Protein AF-A0A7G8IMW0-F1 (afdb_monomer_lite)

Radius of gyration: 9.81 Å; chains: 1; bounding box: 18×23×22 Å

Foldseek 3Di:
DVLVVVLVVVLVVDVVLVVQCVVCVPVLQSNQVSSVVVVRHDHSVVVVVVVVVPD

pLDDT: mean 91.24, std 5.31, range [66.12, 95.56]

Sequence (55 aa):
MKQLESFLARANGNDDIRREVERCGGDTACVAKVGLRHGHKFSAANYTRWQREHG

Secondary structure (DSSP, 8-state):
-HHHHHHHHHHHT-HHHHHHHHHTTT-HHHHHHHHHHTT----HHHHHHHHHHH-

Structure (mmCIF, N/CA/C/O backbone):
data_AF-A0A7G8IMW0-F1
#
_entry.id   AF-A0A7G8IMW0-F1
#
loop_
_atom_site.group_PDB
_atom_site.id
_atom_site.type_symbol
_atom_site.label_atom_id
_atom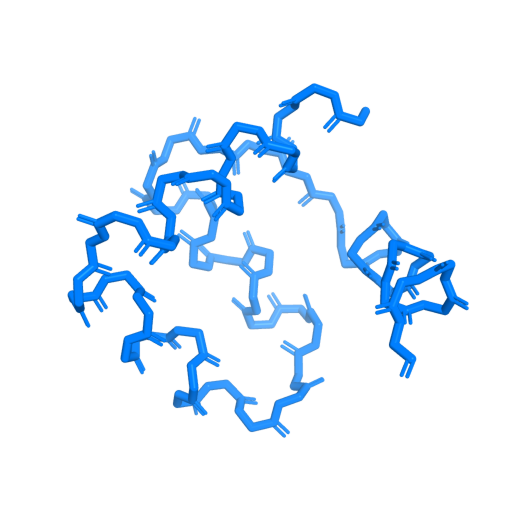_site.label_alt_id
_atom_site.label_comp_id
_atom_site.label_asym_id
_atom_site.label_entity_id
_atom_site.label_seq_id
_atom_site.pdbx_PDB_ins_code
_atom_site.Cartn_x
_atom_site.Cartn_y
_atom_site.Cartn_z
_atom_site.occupancy
_atom_site.B_iso_or_equiv
_atom_site.auth_seq_id
_atom_site.auth_comp_id
_atom_site.auth_asym_id
_atom_site.auth_atom_id
_atom_site.pdbx_PDB_model_num
ATOM 1 N N . MET A 1 1 ? -6.322 10.759 -6.646 1.00 66.12 1 MET A N 1
ATOM 2 C CA . MET A 1 1 ? -7.080 9.906 -5.708 1.00 66.12 1 MET A CA 1
ATOM 3 C C . MET A 1 1 ? -7.680 8.681 -6.388 1.00 66.12 1 MET A C 1
ATOM 5 O O . MET A 1 1 ? -7.364 7.601 -5.922 1.00 66.12 1 MET A O 1
ATOM 9 N N . LYS A 1 2 ? -8.354 8.799 -7.547 1.00 83.19 2 LYS A N 1
ATOM 10 C CA . LYS A 1 2 ? -8.969 7.655 -8.266 1.00 83.19 2 LYS A CA 1
ATOM 11 C C . LYS A 1 2 ? -8.139 6.361 -8.340 1.00 83.19 2 LYS A C 1
ATOM 13 O O . LYS A 1 2 ? -8.675 5.292 -8.112 1.00 83.19 2 LYS A O 1
ATOM 18 N N . GLN A 1 3 ? -6.834 6.438 -8.618 1.00 90.75 3 GLN A N 1
ATOM 19 C CA . GLN A 1 3 ? -5.962 5.251 -8.682 1.00 90.75 3 GLN A CA 1
ATOM 20 C C . GLN A 1 3 ? -5.804 4.535 -7.333 1.00 90.75 3 GLN A C 1
ATOM 22 O O . GLN A 1 3 ? -5.797 3.309 -7.294 1.00 90.75 3 GLN A O 1
ATOM 27 N N . LEU A 1 4 ? -5.697 5.298 -6.242 1.00 90.69 4 LEU A N 1
ATOM 28 C CA . LEU A 1 4 ? -5.634 4.757 -4.889 1.00 90.69 4 LEU A CA 1
ATOM 29 C C . LEU A 1 4 ? -6.984 4.154 -4.486 1.00 90.69 4 LEU A C 1
ATOM 31 O O . LEU A 1 4 ? -7.028 3.041 -3.985 1.00 90.69 4 LEU A O 1
ATOM 35 N N . GLU A 1 5 ? -8.083 4.855 -4.751 1.00 90.69 5 GLU A N 1
ATOM 36 C CA . GLU A 1 5 ? -9.431 4.377 -4.417 1.00 90.69 5 GLU A CA 1
ATOM 37 C C . GLU A 1 5 ? -9.777 3.097 -5.185 1.00 90.69 5 GLU A C 1
ATOM 39 O O . GLU A 1 5 ? -10.259 2.133 -4.597 1.00 90.69 5 GLU A O 1
ATOM 44 N N . SER A 1 6 ? -9.447 3.036 -6.480 1.00 93.06 6 SER A N 1
ATOM 45 C CA . SER A 1 6 ? -9.575 1.813 -7.277 1.00 93.06 6 SER A CA 1
ATOM 46 C C . SER A 1 6 ? -8.707 0.675 -6.742 1.00 93.06 6 SER A C 1
ATOM 48 O O . SER A 1 6 ? -9.167 -0.464 -6.709 1.00 93.06 6 SER A O 1
ATOM 50 N N . PHE A 1 7 ? -7.477 0.964 -6.306 1.00 93.88 7 PHE A N 1
ATOM 51 C CA . PHE A 1 7 ? -6.610 -0.038 -5.688 1.00 93.88 7 PHE A CA 1
ATOM 52 C C . PHE A 1 7 ? 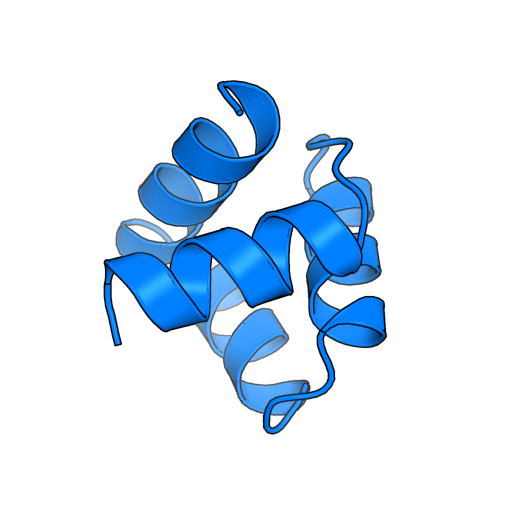-7.208 -0.583 -4.391 1.00 93.88 7 PHE A C 1
ATOM 54 O O . PHE A 1 7 ? -7.260 -1.793 -4.215 1.00 93.88 7 PHE A O 1
ATOM 61 N N . LEU A 1 8 ? -7.699 0.288 -3.508 1.00 91.31 8 LEU A N 1
ATOM 62 C CA . LEU A 1 8 ? -8.289 -0.107 -2.229 1.00 91.31 8 LEU A CA 1
ATOM 63 C C . LEU A 1 8 ? -9.597 -0.879 -2.413 1.00 91.31 8 LEU A C 1
ATOM 65 O O . LEU A 1 8 ? -9.801 -1.896 -1.755 1.00 91.31 8 LEU A O 1
ATOM 69 N N . ALA A 1 9 ? -10.444 -0.465 -3.360 1.00 92.62 9 ALA A N 1
ATOM 70 C CA . ALA A 1 9 ? -11.637 -1.220 -3.736 1.00 92.62 9 ALA A CA 1
ATOM 71 C C . ALA A 1 9 ? -11.274 -2.625 -4.243 1.00 92.62 9 ALA A C 1
ATOM 73 O O . ALA A 1 9 ? -11.918 -3.608 -3.878 1.00 92.62 9 ALA A O 1
ATOM 74 N N . ARG A 1 10 ? -10.203 -2.733 -5.040 1.00 91.88 10 ARG A N 1
ATOM 75 C CA . ARG A 1 10 ? -9.699 -4.018 -5.530 1.00 91.88 10 ARG A CA 1
ATOM 76 C C . ARG A 1 10 ? -9.077 -4.863 -4.418 1.00 91.88 10 ARG A C 1
ATOM 78 O O . ARG A 1 10 ? -9.322 -6.061 -4.387 1.00 91.88 10 ARG A O 1
ATOM 85 N N . ALA A 1 11 ? -8.324 -4.255 -3.503 1.00 91.44 11 ALA A N 1
ATOM 86 C CA . ALA A 1 11 ? -7.742 -4.924 -2.343 1.00 91.44 11 ALA A CA 1
ATOM 87 C C . ALA A 1 11 ? -8.823 -5.472 -1.399 1.00 91.44 11 ALA A C 1
ATOM 89 O O . ALA A 1 11 ? -8.669 -6.564 -0.868 1.00 91.44 11 ALA A O 1
ATOM 90 N N . ASN A 1 12 ? -9.945 -4.764 -1.244 1.00 89.38 12 ASN A N 1
ATOM 91 C CA . ASN A 1 12 ? -11.072 -5.231 -0.435 1.00 89.38 12 ASN A CA 1
ATOM 92 C C . ASN A 1 12 ? -11.759 -6.477 -1.028 1.00 89.38 12 ASN A C 1
ATOM 94 O O . ASN A 1 12 ? -12.255 -7.321 -0.291 1.00 89.38 12 ASN A O 1
ATOM 98 N N . GLY A 1 13 ? -11.782 -6.606 -2.358 1.00 91.62 13 GLY A N 1
ATOM 99 C CA . GLY A 1 13 ? -12.364 -7.756 -3.060 1.00 91.62 13 GLY A CA 1
ATOM 100 C C . GLY A 1 13 ? -11.371 -8.863 -3.432 1.00 91.62 13 GLY A C 1
ATOM 101 O O . GLY A 1 13 ? -11.767 -9.816 -4.101 1.00 91.62 13 GLY A O 1
ATOM 102 N N . ASN A 1 14 ? -10.087 -8.737 -3.077 1.00 94.06 14 ASN A N 1
ATOM 103 C CA . ASN A 1 14 ? -9.039 -9.675 -3.478 1.00 94.06 14 ASN A CA 1
ATOM 104 C C . ASN A 1 14 ? -8.081 -9.976 -2.314 1.00 94.06 14 ASN A C 1
ATOM 106 O O . ASN A 1 14 ? -7.256 -9.144 -1.930 1.00 94.06 14 ASN A O 1
ATOM 110 N N . ASP A 1 15 ? -8.157 -11.206 -1.804 1.00 93.94 15 ASP A N 1
ATOM 111 C CA . ASP A 1 15 ? -7.384 -11.662 -0.644 1.00 93.94 15 ASP A CA 1
ATOM 112 C C . ASP A 1 15 ? -5.869 -11.712 -0.862 1.00 93.94 1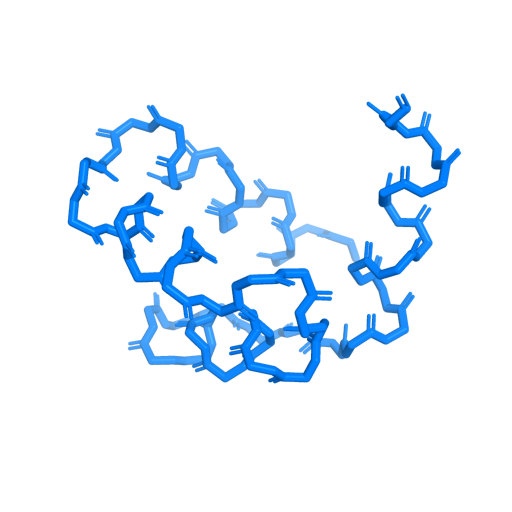5 ASP A C 1
ATOM 114 O O . ASP A 1 15 ? -5.110 -11.618 0.106 1.00 93.94 15 ASP A O 1
ATOM 118 N N . ASP A 1 16 ? -5.406 -11.854 -2.104 1.00 93.69 16 ASP A N 1
ATOM 119 C CA . ASP A 1 16 ? -3.975 -11.858 -2.412 1.00 93.69 16 ASP A CA 1
ATOM 120 C C . ASP A 1 16 ? -3.402 -10.445 -2.306 1.00 93.69 16 ASP A C 1
ATOM 122 O O . ASP A 1 16 ? -2.397 -10.229 -1.624 1.00 93.69 16 ASP A O 1
ATOM 126 N N . ILE A 1 17 ? -4.099 -9.460 -2.885 1.00 93.38 17 ILE A N 1
ATOM 127 C CA . ILE A 1 17 ? -3.726 -8.044 -2.768 1.00 93.38 17 ILE A CA 1
ATOM 128 C C . ILE A 1 17 ? -3.801 -7.603 -1.305 1.00 93.38 17 ILE A C 1
ATOM 130 O O . ILE A 1 17 ? -2.886 -6.941 -0.813 1.00 93.38 17 ILE A O 1
ATOM 134 N N . ARG A 1 18 ? -4.860 -8.003 -0.590 1.00 93.62 18 ARG A N 1
ATOM 135 C CA . ARG A 1 18 ? -5.015 -7.721 0.841 1.00 93.62 18 ARG A CA 1
ATOM 136 C C . ARG A 1 18 ? -3.838 -8.257 1.651 1.00 93.62 18 ARG A C 1
ATOM 138 O O . ARG A 1 18 ? -3.228 -7.494 2.396 1.00 93.62 18 ARG A O 1
ATOM 145 N N . ARG A 1 19 ? -3.444 -9.518 1.442 1.00 94.81 19 ARG A N 1
ATOM 146 C CA . ARG A 1 19 ? -2.273 -10.106 2.113 1.00 94.81 19 ARG A CA 1
ATOM 147 C C . ARG A 1 19 ? -0.968 -9.398 1.768 1.00 94.81 19 ARG A C 1
ATOM 149 O O . ARG A 1 19 ? -0.115 -9.265 2.641 1.00 94.81 19 ARG A O 1
ATOM 156 N N . GLU A 1 20 ? -0.776 -8.945 0.531 1.00 94.69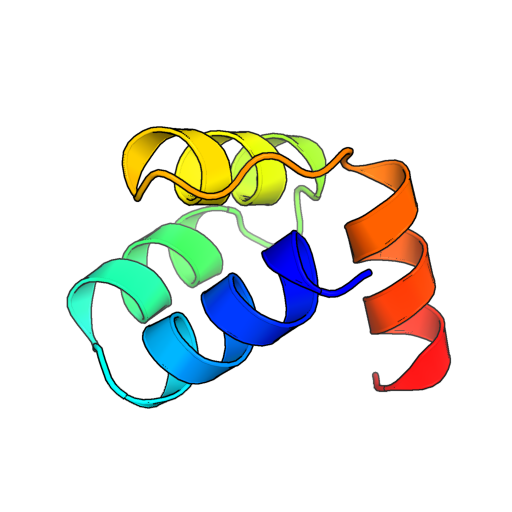 20 GLU A N 1
ATOM 157 C CA . GLU A 1 20 ? 0.406 -8.149 0.174 1.00 94.69 20 GLU A CA 1
ATOM 158 C C . GLU A 1 20 ? 0.453 -6.812 0.925 1.00 94.69 20 GLU A C 1
ATOM 160 O O . GLU A 1 20 ? 1.514 -6.424 1.412 1.00 94.69 20 GLU A O 1
ATOM 165 N N . VAL A 1 21 ? -0.688 -6.131 1.062 1.00 92.50 21 VAL A N 1
ATOM 166 C CA . VAL A 1 21 ? -0.798 -4.881 1.831 1.00 92.50 21 VAL A CA 1
ATOM 167 C C . VAL A 1 21 ? -0.575 -5.128 3.326 1.00 92.50 21 VAL A C 1
ATOM 169 O O . VAL A 1 21 ? 0.157 -4.373 3.962 1.00 92.50 21 VAL A O 1
ATOM 172 N N . GLU A 1 22 ? -1.132 -6.200 3.891 1.00 92.31 22 GLU A N 1
ATOM 173 C CA . GLU A 1 22 ? -0.925 -6.580 5.298 1.00 92.31 22 GLU A CA 1
ATOM 174 C C . GLU A 1 22 ? 0.548 -6.891 5.599 1.00 92.31 22 GLU A C 1
ATOM 176 O O . GLU A 1 22 ? 1.079 -6.461 6.624 1.00 92.31 22 GLU A O 1
ATOM 181 N N . ARG A 1 23 ? 1.254 -7.554 4.670 1.00 95.12 23 ARG A N 1
ATOM 182 C CA . ARG A 1 23 ? 2.703 -7.807 4.778 1.00 95.12 23 ARG A CA 1
ATOM 183 C C . ARG A 1 23 ? 3.539 -6.531 4.822 1.00 95.12 23 ARG A C 1
ATOM 185 O O . ARG A 1 23 ? 4.661 -6.579 5.317 1.00 95.12 23 ARG A O 1
ATOM 192 N N . CYS A 1 24 ? 3.022 -5.406 4.328 1.00 92.56 24 CYS A N 1
ATOM 193 C CA . CYS A 1 24 ? 3.711 -4.124 4.440 1.00 92.56 24 CYS A CA 1
ATOM 194 C C . CYS A 1 24 ? 3.728 -3.576 5.875 1.00 92.56 24 CYS A C 1
ATOM 196 O O . CYS A 1 24 ? 4.489 -2.651 6.139 1.00 92.56 24 CYS A O 1
ATOM 198 N N . GLY A 1 25 ? 2.905 -4.090 6.800 1.00 89.06 25 GLY A N 1
ATOM 199 C CA . GLY A 1 25 ? 2.972 -3.713 8.218 1.00 89.06 25 GLY A CA 1
ATOM 200 C C . GLY A 1 25 ? 2.814 -2.210 8.487 1.00 89.06 25 GLY A C 1
ATOM 201 O O . GLY A 1 25 ? 3.416 -1.686 9.417 1.00 89.06 25 GLY A O 1
ATOM 202 N N . GLY A 1 26 ? 2.054 -1.498 7.649 1.00 85.06 26 GLY A N 1
ATOM 203 C CA . GLY A 1 26 ? 1.877 -0.044 7.749 1.00 85.06 26 GLY A CA 1
ATOM 204 C C . GLY A 1 26 ? 2.915 0.803 6.998 1.00 85.06 26 GLY A C 1
ATOM 205 O O . GLY A 1 26 ? 2.772 2.024 6.958 1.00 85.06 26 GLY A O 1
ATOM 206 N N . ASP A 1 27 ? 3.913 0.201 6.339 1.00 93.62 27 ASP A N 1
ATOM 207 C CA . ASP A 1 27 ? 4.819 0.928 5.443 1.00 93.62 27 ASP A CA 1
ATOM 208 C C . ASP A 1 27 ? 4.070 1.421 4.192 1.00 93.62 27 ASP A C 1
ATOM 210 O O . ASP A 1 27 ? 3.790 0.688 3.240 1.00 93.62 27 ASP A O 1
ATOM 214 N N . THR A 1 28 ? 3.781 2.719 4.178 1.00 92.44 28 THR A N 1
ATOM 215 C CA . THR A 1 28 ? 3.056 3.389 3.092 1.00 92.44 28 THR A CA 1
ATOM 216 C C . THR A 1 28 ? 3.800 3.386 1.750 1.00 92.44 28 THR A C 1
ATOM 218 O O . THR A 1 28 ? 3.160 3.408 0.694 1.00 92.44 28 THR A O 1
ATOM 221 N N . ALA A 1 29 ? 5.135 3.306 1.752 1.00 94.06 29 ALA A N 1
ATOM 222 C CA . ALA A 1 29 ? 5.927 3.171 0.534 1.00 94.06 29 ALA A CA 1
ATOM 223 C C . ALA A 1 29 ? 5.857 1.743 -0.019 1.00 94.06 29 ALA A C 1
ATOM 225 O O . ALA A 1 29 ? 5.787 1.561 -1.238 1.00 94.06 29 ALA A O 1
ATOM 226 N N . CYS A 1 30 ? 5.821 0.735 0.856 1.00 95.38 30 CYS A N 1
ATOM 227 C CA . CYS A 1 30 ? 5.539 -0.646 0.467 1.00 95.38 30 CYS A CA 1
ATOM 228 C C . CYS A 1 30 ? 4.147 -0.767 -0.169 1.00 95.38 30 CYS A C 1
ATOM 230 O O . CYS A 1 30 ? 4.035 -1.286 -1.280 1.00 95.38 30 CYS A O 1
ATOM 232 N N . VAL A 1 31 ? 3.108 -0.189 0.446 1.00 94.25 31 VAL A N 1
ATOM 233 C CA . VAL A 1 31 ? 1.740 -0.223 -0.106 1.00 94.25 31 VAL A CA 1
ATOM 234 C C . VAL A 1 31 ? 1.663 0.450 -1.479 1.00 94.25 31 VAL A C 1
ATOM 236 O O . VAL A 1 31 ? 1.048 -0.090 -2.397 1.00 94.25 31 VAL A O 1
ATOM 239 N N . ALA A 1 32 ? 2.351 1.579 -1.675 1.00 94.19 32 ALA A N 1
ATOM 240 C CA . ALA A 1 32 ? 2.442 2.222 -2.987 1.00 94.19 32 ALA A CA 1
ATOM 241 C C . ALA A 1 32 ? 3.116 1.331 -4.051 1.00 94.19 32 ALA A C 1
ATOM 243 O O . ALA A 1 32 ? 2.696 1.323 -5.210 1.00 94.19 32 ALA A O 1
ATOM 244 N N . LYS A 1 33 ? 4.130 0.540 -3.672 1.00 95.56 33 LYS A N 1
ATOM 245 C CA . LYS A 1 33 ? 4.763 -0.440 -4.572 1.00 95.56 33 LYS A CA 1
ATOM 246 C C . LYS A 1 33 ? 3.833 -1.607 -4.902 1.00 95.56 33 LYS A C 1
ATOM 248 O O . LYS A 1 33 ? 3.810 -2.032 -6.055 1.00 95.56 33 LYS A O 1
ATOM 253 N N . VAL A 1 34 ? 3.067 -2.107 -3.930 1.00 95.06 34 VAL A N 1
ATOM 254 C CA . VAL A 1 34 ? 2.040 -3.139 -4.162 1.00 95.06 34 VAL A CA 1
ATOM 255 C C . VAL A 1 34 ? 0.994 -2.609 -5.140 1.00 95.06 34 VAL A C 1
ATOM 257 O O . VAL A 1 34 ? 0.733 -3.246 -6.157 1.00 95.06 34 VAL A O 1
ATOM 260 N N . GLY A 1 35 ? 0.489 -1.394 -4.915 1.00 93.69 35 GLY A N 1
ATOM 261 C CA . GLY A 1 35 ? -0.395 -0.706 -5.855 1.00 93.69 35 GLY A CA 1
ATOM 262 C C . GLY A 1 35 ? 0.159 -0.693 -7.276 1.00 93.69 35 GLY A C 1
ATOM 263 O O . GLY A 1 35 ? -0.525 -1.114 -8.209 1.00 93.69 35 G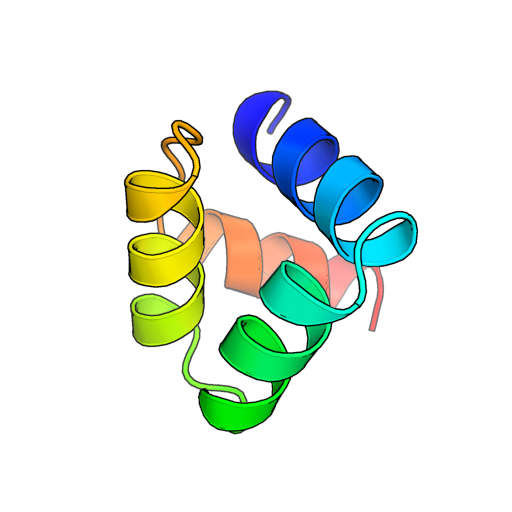LY A O 1
ATOM 264 N N . LEU A 1 36 ? 1.427 -0.299 -7.430 1.00 94.81 36 LEU A N 1
ATOM 265 C CA . LEU A 1 36 ? 2.084 -0.236 -8.734 1.00 94.81 36 LEU A CA 1
ATOM 266 C C . LEU A 1 36 ? 2.164 -1.606 -9.426 1.00 94.81 36 LEU A C 1
ATOM 268 O O . LEU A 1 36 ? 1.914 -1.680 -10.628 1.00 94.81 36 LEU A O 1
ATOM 272 N N . ARG A 1 37 ? 2.464 -2.685 -8.688 1.00 93.56 37 ARG A N 1
ATOM 273 C CA . ARG A 1 37 ? 2.480 -4.062 -9.226 1.00 93.56 37 ARG A CA 1
ATOM 274 C C . ARG A 1 37 ? 1.117 -4.498 -9.755 1.00 93.56 37 ARG A C 1
ATOM 276 O O . ARG A 1 37 ? 1.053 -5.214 -10.747 1.00 93.56 37 ARG A O 1
ATOM 283 N N . HIS A 1 38 ? 0.045 -4.019 -9.130 1.00 92.69 38 HIS A N 1
ATOM 284 C CA . HIS A 1 38 ? -1.338 -4.293 -9.529 1.00 92.69 38 HIS A CA 1
ATOM 285 C C . HIS A 1 38 ? -1.892 -3.283 -10.551 1.00 92.69 38 HIS A C 1
ATOM 287 O O . HIS A 1 38 ? -3.091 -3.273 -10.825 1.00 92.69 38 HIS A O 1
ATOM 293 N N . GLY A 1 39 ? -1.028 -2.445 -11.140 1.00 92.94 39 GLY A N 1
ATOM 294 C CA . GLY A 1 39 ? -1.388 -1.488 -12.191 1.00 92.94 39 GLY A CA 1
ATOM 295 C C . GLY A 1 39 ? -1.930 -0.148 -11.684 1.00 92.94 39 GLY A C 1
ATOM 296 O O . GLY A 1 39 ? -2.402 0.662 -12.480 1.00 92.94 39 GLY A O 1
ATOM 297 N N . HIS A 1 40 ? -1.846 0.114 -10.380 1.00 93.56 40 HIS A N 1
ATOM 298 C CA . HIS A 1 40 ? -2.349 1.329 -9.748 1.00 93.56 40 HIS A CA 1
ATOM 299 C C . HIS A 1 40 ? -1.209 2.255 -9.321 1.00 93.56 40 HIS A C 1
ATOM 301 O O . HIS A 1 40 ? -0.426 1.950 -8.424 1.00 93.56 40 HIS A O 1
ATOM 307 N N . LYS A 1 41 ? -1.125 3.442 -9.926 1.00 93.62 41 LYS A N 1
ATOM 308 C CA . LYS A 1 41 ? -0.068 4.414 -9.608 1.00 93.62 41 LYS A CA 1
ATOM 309 C C . LYS A 1 41 ? -0.555 5.454 -8.600 1.00 93.62 41 LYS A C 1
ATOM 311 O O . LYS A 1 41 ? -1.348 6.333 -8.936 1.00 93.62 41 LYS A O 1
ATOM 316 N N . PHE A 1 42 ? -0.029 5.403 -7.380 1.00 93.44 42 PHE A N 1
ATOM 317 C CA . PHE A 1 42 ? -0.205 6.438 -6.360 1.00 93.44 42 PHE A CA 1
ATOM 318 C C . PHE A 1 42 ? 1.067 6.595 -5.518 1.00 93.44 42 PHE A C 1
ATOM 320 O O . PHE A 1 42 ? 1.908 5.701 -5.470 1.00 93.44 42 PHE A O 1
ATOM 327 N N . SER A 1 43 ? 1.240 7.760 -4.890 1.00 92.81 43 SER A N 1
ATOM 328 C CA . SER A 1 43 ? 2.360 8.020 -3.984 1.00 92.81 43 SER A CA 1
ATOM 329 C C . SER A 1 43 ? 2.046 7.538 -2.568 1.00 92.81 43 SER A C 1
ATOM 331 O O . SER A 1 43 ? 0.884 7.512 -2.160 1.00 92.81 43 SER A O 1
ATOM 333 N N . ALA A 1 44 ? 3.091 7.247 -1.790 1.00 92.12 44 ALA A N 1
ATOM 334 C CA . ALA A 1 44 ? 2.966 6.958 -0.361 1.00 92.12 44 ALA A CA 1
ATOM 335 C C . ALA A 1 44 ? 2.202 8.073 0.376 1.00 92.12 44 ALA A C 1
ATOM 337 O O . ALA A 1 44 ? 1.298 7.783 1.146 1.00 92.12 44 ALA A O 1
ATOM 338 N N . ALA A 1 45 ? 2.464 9.343 0.039 1.00 92.88 45 ALA A N 1
ATOM 339 C CA . ALA A 1 45 ? 1.769 10.494 0.617 1.00 92.88 45 ALA A CA 1
ATOM 340 C C . ALA A 1 45 ? 0.247 10.478 0.379 1.00 92.88 45 ALA A C 1
ATOM 342 O O . ALA A 1 45 ? -0.512 10.834 1.280 1.00 92.88 45 ALA A O 1
ATOM 343 N N . ASN A 1 46 ? -0.216 10.033 -0.798 1.00 91.00 46 ASN A N 1
ATOM 344 C CA . ASN A 1 46 ? -1.651 9.884 -1.060 1.00 91.00 46 ASN A CA 1
ATOM 345 C C . ASN A 1 46 ? -2.269 8.809 -0.160 1.00 91.00 46 ASN A C 1
ATOM 347 O O . ASN A 1 46 ? -3.367 9.005 0.352 1.00 91.00 46 ASN A O 1
ATOM 351 N N . TYR A 1 47 ? -1.561 7.694 0.041 1.00 91.31 47 TYR A N 1
ATOM 352 C CA . TYR A 1 47 ? -2.020 6.622 0.921 1.00 91.31 47 TYR A CA 1
ATOM 353 C C . TYR A 1 47 ? -2.009 7.048 2.392 1.00 91.31 47 TYR A C 1
ATOM 355 O O . TYR A 1 47 ? -3.014 6.880 3.071 1.00 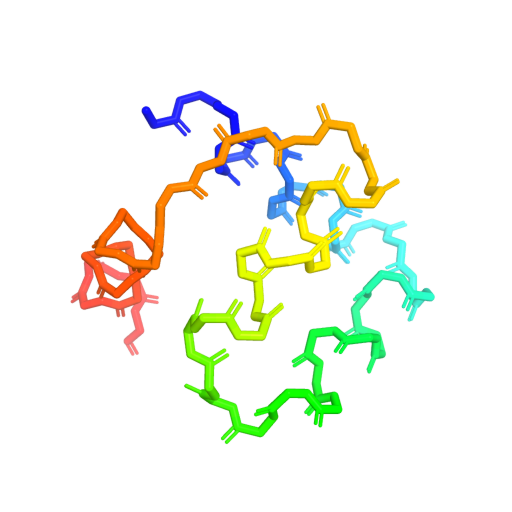91.31 47 TYR A O 1
ATOM 363 N N . THR A 1 48 ? -0.941 7.700 2.861 1.00 92.25 48 THR A N 1
ATOM 364 C CA . THR A 1 48 ? -0.870 8.276 4.213 1.00 92.25 48 THR A CA 1
ATOM 365 C C . THR A 1 48 ? -2.017 9.247 4.467 1.00 92.25 48 THR A C 1
ATOM 367 O O . THR A 1 48 ? -2.626 9.226 5.532 1.00 92.25 48 THR A O 1
ATOM 370 N N . ARG A 1 49 ? -2.320 10.112 3.493 1.00 91.62 49 ARG A N 1
ATOM 371 C CA . ARG A 1 49 ? -3.443 11.041 3.594 1.00 91.62 49 ARG A CA 1
ATOM 372 C C . ARG A 1 49 ? -4.772 10.293 3.695 1.00 91.62 49 ARG A C 1
ATOM 374 O O . ARG A 1 49 ? -5.542 10.590 4.598 1.00 91.62 49 ARG A O 1
ATOM 381 N N . TRP A 1 50 ? -5.006 9.311 2.826 1.00 90.38 50 TRP A N 1
ATOM 382 C CA . TRP A 1 50 ? -6.217 8.490 2.871 1.00 90.38 50 TRP A CA 1
ATOM 383 C C . TRP A 1 50 ? -6.376 7.772 4.218 1.00 90.38 50 TRP A C 1
ATOM 385 O O . TRP A 1 50 ? -7.452 7.832 4.803 1.00 90.38 50 TRP A O 1
ATOM 395 N N . GLN A 1 51 ? -5.298 7.186 4.754 1.00 88.38 51 GLN A N 1
ATOM 396 C CA . GLN A 1 51 ? -5.300 6.543 6.072 1.00 88.38 51 GLN A CA 1
ATOM 397 C C . GLN A 1 51 ? -5.631 7.516 7.206 1.00 88.38 51 GLN A C 1
ATOM 399 O O . GLN A 1 51 ? -6.265 7.115 8.165 1.00 88.38 51 GLN A O 1
ATOM 404 N N . ARG A 1 52 ? -5.224 8.788 7.124 1.00 89.50 52 ARG A N 1
ATOM 405 C CA . ARG A 1 52 ? -5.618 9.800 8.123 1.00 89.50 52 ARG A CA 1
ATOM 406 C C . ARG A 1 52 ? -7.081 10.219 8.001 1.00 89.50 52 ARG A C 1
ATOM 408 O O . ARG A 1 52 ? -7.665 10.648 8.983 1.00 89.50 52 ARG A O 1
ATOM 415 N N . GLU A 1 53 ? -7.633 10.171 6.793 1.00 89.81 53 GLU A N 1
ATOM 416 C CA . GLU A 1 53 ? -9.026 10.537 6.523 1.00 89.81 53 GLU A CA 1
ATOM 417 C C . GLU A 1 53 ? -10.004 9.382 6.836 1.00 89.81 53 GLU A C 1
ATOM 419 O O . GLU A 1 53 ? -11.181 9.649 7.057 1.00 89.81 53 GLU A O 1
ATOM 424 N N . HIS A 1 54 ? -9.539 8.123 6.836 1.00 82.94 54 HIS A N 1
ATOM 425 C CA . HIS A 1 54 ? -10.381 6.914 6.908 1.00 82.94 54 HIS A CA 1
ATOM 426 C C . HIS A 1 54 ? -9.933 5.865 7.948 1.00 82.94 54 HIS A C 1
ATOM 428 O O . HIS A 1 54 ? -10.536 4.793 8.009 1.00 82.94 54 HIS A O 1
ATOM 434 N N . GLY A 1 55 ? -8.859 6.119 8.699 1.00 68.88 55 GLY A N 1
ATOM 435 C CA . GLY A 1 55 ? -8.360 5.262 9.783 1.00 68.88 55 GLY A CA 1
ATOM 436 C C . GLY A 1 55 ? -8.799 5.766 11.145 1.00 68.88 55 GLY A C 1
ATOM 437 O O . GLY A 1 55 ? -9.020 4.901 12.017 1.00 68.88 55 GLY A O 1
#